Protein AF-A0A0E3V5B8-F1 (afdb_monomer_lite)

Radius of gyration: 31.73 Å; chains: 1; bounding box: 48×68×97 Å

Sequence (118 aa):
MDNPFASIDRRLGVIESFLLDIRQHLREAPSTLSNDTLYGNFDWLVSVLPIPESTLRQKIAKDEIPGVKKVGKRLVFDKAIVIDWLSKNDRVPTSELDLLSEENFNIRHQRRGGRKAV

Foldseek 3Di:
DPDPCVVVVVVVVVVVVVVVVVVVVVVVPPPDPPPVVQKDFLVVVCVVDVDDSVVVVVCVVVVVQPQWDDDPPGTIGGPVRRVVVVVVVPDDPVVVVVVVVVVVVCVVVVVPPDDDDD

pLDDT: mean 77.94, std 14.34, range [46.91, 96.0]

Organism: NCBI:txid1379870

Secondary structure (DSSP, 8-state):
---TTHHHHHHHHHHHHHHHHHHHHHHHS-S---HHHHEE-HHHHHHHS-S-HHHHHHHHHTT-STTEEEETTEEEEEHHHHHHHHHHHS---HHHHHHHHHHHHHHHHHTT------

Structure (mmCIF, N/CA/C/O backbone):
data_AF-A0A0E3V5B8-F1
#
_entry.id   AF-A0A0E3V5B8-F1
#
loop_
_atom_site.group_PDB
_atom_site.id
_atom_site.type_symbol
_atom_site.label_atom_id
_atom_site.label_alt_id
_atom_site.label_comp_id
_atom_site.label_asym_id
_atom_site.label_entity_id
_atom_site.label_seq_id
_atom_site.pdbx_PDB_ins_code
_atom_site.Cartn_x
_atom_site.Cartn_y
_atom_site.Cartn_z
_atom_site.occupancy
_atom_site.B_iso_or_equiv
_atom_site.auth_seq_id
_atom_site.auth_comp_id
_atom_site.auth_asym_id
_atom_site.auth_atom_id
_atom_site.pdbx_PDB_model_num
ATOM 1 N N . MET A 1 1 ? 27.059 3.887 -60.274 1.00 58.06 1 MET A N 1
ATOM 2 C CA . MET A 1 1 ? 27.710 4.105 -58.968 1.00 58.06 1 MET A CA 1
ATOM 3 C C . MET A 1 1 ? 26.624 4.592 -58.040 1.00 58.06 1 MET A C 1
ATOM 5 O O . MET A 1 1 ? 26.215 5.739 -58.173 1.00 58.06 1 MET A O 1
ATOM 9 N N . ASP A 1 2 ? 26.080 3.712 -57.204 1.00 72.50 2 ASP A N 1
ATOM 10 C CA . ASP A 1 2 ? 25.101 4.141 -56.208 1.00 72.50 2 ASP A CA 1
ATOM 11 C C . ASP A 1 2 ? 25.779 5.107 -55.240 1.00 72.50 2 ASP A C 1
ATOM 13 O O . ASP A 1 2 ? 26.912 4.881 -54.809 1.00 72.50 2 ASP A O 1
ATOM 17 N N . ASN A 1 3 ? 25.116 6.228 -54.970 1.00 81.38 3 ASN A N 1
ATOM 18 C CA . ASN A 1 3 ? 25.656 7.276 -54.120 1.00 81.38 3 ASN A CA 1
ATOM 19 C C . ASN A 1 3 ? 25.943 6.696 -52.720 1.00 81.38 3 ASN A C 1
ATOM 21 O O . ASN A 1 3 ? 25.001 6.282 -52.039 1.00 81.38 3 ASN A O 1
ATOM 25 N N . PRO A 1 4 ? 27.206 6.684 -52.255 1.00 80.75 4 PRO A N 1
ATOM 26 C CA . PRO A 1 4 ? 27.557 6.076 -50.974 1.00 80.75 4 PRO A CA 1
ATOM 27 C C . PRO A 1 4 ? 26.863 6.763 -49.786 1.00 80.75 4 PRO A C 1
ATOM 29 O O . PRO A 1 4 ? 26.561 6.107 -48.786 1.00 80.75 4 PRO A O 1
ATOM 32 N N . PHE A 1 5 ? 26.529 8.052 -49.915 1.00 86.56 5 PHE A N 1
ATOM 33 C CA . PHE A 1 5 ? 25.828 8.828 -48.889 1.00 86.56 5 PHE A CA 1
ATOM 34 C C . PHE A 1 5 ? 24.336 8.487 -48.778 1.00 86.56 5 PHE A C 1
ATOM 36 O O . PHE A 1 5 ? 23.769 8.608 -47.697 1.00 86.56 5 PHE A O 1
ATOM 43 N N . ALA A 1 6 ? 23.717 7.938 -49.830 1.00 85.44 6 ALA A N 1
ATOM 44 C CA . ALA A 1 6 ? 22.302 7.555 -49.792 1.00 85.44 6 ALA A CA 1
ATOM 45 C C . ALA A 1 6 ? 22.029 6.435 -48.768 1.00 85.44 6 ALA A C 1
ATOM 47 O O . ALA A 1 6 ? 20.945 6.346 -48.190 1.00 85.44 6 ALA A O 1
ATOM 48 N N . SER A 1 7 ? 23.031 5.588 -48.501 1.00 86.31 7 SER A N 1
ATOM 49 C CA . SER A 1 7 ? 22.944 4.566 -47.452 1.00 86.31 7 SER A CA 1
ATOM 50 C C . SER A 1 7 ? 22.918 5.169 -46.043 1.00 86.31 7 SER A C 1
ATOM 52 O O . SER A 1 7 ? 22.269 4.623 -45.149 1.00 86.31 7 SER A O 1
ATOM 54 N N . ILE A 1 8 ? 23.589 6.307 -45.850 1.00 88.81 8 ILE A N 1
ATOM 55 C CA . ILE A 1 8 ? 23.644 7.032 -44.580 1.00 88.81 8 ILE A CA 1
ATOM 56 C C . ILE A 1 8 ? 22.312 7.739 -44.347 1.00 88.81 8 ILE A C 1
ATOM 58 O O . ILE A 1 8 ? 21.728 7.555 -43.283 1.00 88.81 8 ILE A O 1
ATOM 62 N N . ASP A 1 9 ? 21.773 8.424 -45.356 1.00 90.88 9 ASP A N 1
ATOM 63 C CA . ASP A 1 9 ? 20.471 9.098 -45.263 1.00 90.88 9 ASP A CA 1
ATOM 64 C C . ASP A 1 9 ? 19.346 8.117 -44.916 1.00 90.88 9 ASP A C 1
ATOM 66 O O . ASP A 1 9 ? 18.534 8.368 -44.023 1.00 90.88 9 ASP A O 1
ATOM 70 N N . ARG A 1 10 ? 19.346 6.930 -45.539 1.00 89.75 10 ARG A N 1
ATOM 71 C CA . ARG A 1 10 ? 18.377 5.873 -45.217 1.00 89.75 10 ARG A CA 1
ATOM 72 C C . ARG A 1 10 ? 18.497 5.401 -43.768 1.00 89.75 10 ARG A C 1
ATOM 74 O O . ARG A 1 10 ? 17.485 5.184 -43.108 1.00 89.75 10 ARG A O 1
ATOM 81 N N . ARG A 1 11 ? 19.723 5.224 -43.267 1.00 93.12 11 ARG A N 1
ATOM 82 C CA . ARG A 1 11 ? 19.969 4.802 -41.877 1.00 93.12 11 ARG A CA 1
ATOM 83 C C . ARG A 1 11 ? 19.560 5.881 -40.883 1.00 93.12 11 ARG A C 1
ATOM 85 O O . ARG A 1 11 ? 18.980 5.544 -39.856 1.00 93.12 11 ARG A O 1
ATOM 92 N N . LEU A 1 12 ? 19.823 7.148 -41.194 1.00 94.88 12 LEU A N 1
ATOM 93 C CA . LEU A 1 12 ? 19.405 8.278 -40.369 1.00 94.88 12 LEU A CA 1
ATOM 94 C C . LEU A 1 12 ? 17.878 8.365 -40.278 1.00 94.88 12 LEU A C 1
ATOM 96 O O . LEU A 1 12 ? 17.364 8.499 -39.173 1.00 94.88 12 LEU A O 1
ATOM 100 N N . GLY A 1 13 ? 17.156 8.158 -41.384 1.00 94.44 13 GLY A N 1
ATOM 101 C CA . GLY A 1 13 ? 15.689 8.115 -41.368 1.00 94.44 13 GLY A CA 1
ATOM 102 C C . GLY A 1 13 ? 15.117 6.973 -40.517 1.00 94.44 13 GLY A C 1
ATOM 103 O O . GLY A 1 13 ? 14.161 7.167 -39.769 1.00 94.44 13 GLY A O 1
ATOM 104 N N . VAL A 1 14 ? 15.734 5.785 -40.562 1.00 95.12 14 VAL A N 1
ATOM 105 C CA . VAL A 1 14 ? 15.334 4.655 -39.699 1.00 95.12 14 VAL A CA 1
ATOM 106 C C . VAL A 1 14 ? 15.579 4.983 -38.226 1.00 95.12 14 VAL A C 1
ATOM 108 O O . VAL A 1 14 ? 14.701 4.756 -37.395 1.00 95.12 14 VAL A O 1
ATOM 111 N N . ILE A 1 15 ? 16.737 5.559 -37.896 1.00 96.00 15 ILE A N 1
ATOM 112 C CA . ILE A 1 15 ? 17.056 5.973 -36.524 1.00 96.00 15 ILE A CA 1
ATOM 113 C C . ILE A 1 15 ? 16.060 7.028 -36.037 1.00 96.00 15 ILE A C 1
ATOM 115 O O . ILE A 1 15 ? 15.568 6.917 -34.919 1.00 96.00 15 ILE A O 1
ATOM 119 N N . GLU A 1 16 ? 15.717 8.013 -36.864 1.00 95.50 16 GLU A N 1
ATOM 120 C CA . GLU A 1 16 ? 14.738 9.041 -36.513 1.00 95.50 16 GLU A CA 1
ATOM 121 C C . GLU A 1 16 ? 13.357 8.438 -36.236 1.00 95.50 16 GLU A C 1
ATOM 123 O O . GLU A 1 16 ? 12.771 8.721 -35.191 1.00 95.50 16 GLU A O 1
ATOM 128 N N . SER A 1 17 ? 12.874 7.538 -37.100 1.00 94.56 17 SER A N 1
ATOM 129 C CA . SER A 1 17 ? 11.601 6.844 -36.862 1.00 94.56 17 SER A CA 1
ATOM 130 C C . SER A 1 17 ? 11.608 6.041 -35.558 1.00 94.56 17 SER A C 1
ATOM 132 O O . SER A 1 17 ? 10.636 6.079 -34.809 1.00 94.56 17 SER A O 1
ATOM 134 N N . PHE A 1 18 ? 12.726 5.386 -35.235 1.00 95.69 18 PHE A N 1
ATOM 135 C CA . PHE A 1 18 ? 12.869 4.597 -34.015 1.00 95.69 18 PHE A CA 1
ATOM 136 C C . PHE A 1 18 ? 12.932 5.479 -32.762 1.00 95.69 18 PHE A C 1
ATOM 138 O O . PHE A 1 18 ? 12.346 5.156 -31.733 1.00 95.69 18 PHE A O 1
ATOM 145 N N . LEU A 1 19 ? 13.598 6.633 -32.844 1.00 94.06 19 LEU A N 1
ATOM 146 C CA . LEU A 1 19 ? 13.637 7.604 -31.752 1.00 94.06 19 LEU A CA 1
ATOM 147 C C . LEU A 1 19 ? 12.270 8.252 -31.508 1.00 94.06 19 LEU A C 1
ATOM 149 O O . LEU A 1 19 ? 11.913 8.496 -30.354 1.00 94.06 19 LEU A O 1
ATOM 153 N N . LEU A 1 20 ? 11.502 8.522 -32.567 1.00 93.75 20 LEU A N 1
ATOM 154 C CA . LEU A 1 20 ? 10.127 9.007 -32.446 1.00 93.75 20 LEU A CA 1
ATOM 155 C C . LEU A 1 20 ? 9.223 7.961 -31.788 1.00 93.75 20 LEU A C 1
ATOM 157 O O . LEU A 1 20 ? 8.465 8.316 -30.885 1.00 93.75 20 LEU A O 1
ATOM 161 N N . ASP A 1 21 ? 9.368 6.693 -32.169 1.00 91.88 21 ASP A N 1
ATOM 162 C CA . ASP A 1 21 ? 8.621 5.575 -31.592 1.00 91.88 21 ASP A CA 1
ATOM 163 C C . ASP A 1 21 ? 8.927 5.388 -30.097 1.00 91.88 21 ASP A C 1
ATOM 165 O O . ASP A 1 21 ? 8.020 5.383 -29.264 1.00 91.88 21 ASP A O 1
ATOM 169 N N . ILE A 1 22 ? 10.213 5.375 -29.722 1.00 89.94 22 ILE A N 1
ATOM 170 C CA . ILE A 1 22 ? 10.637 5.333 -28.313 1.00 89.94 22 ILE A CA 1
ATOM 171 C C . ILE A 1 22 ? 10.073 6.526 -27.545 1.00 89.94 22 ILE A C 1
ATOM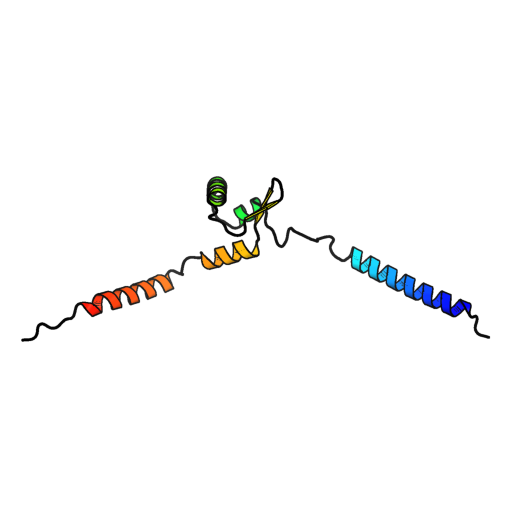 173 O O . ILE A 1 22 ? 9.553 6.372 -26.442 1.00 89.94 22 ILE A O 1
ATOM 177 N N . ARG A 1 23 ? 10.171 7.737 -28.101 1.00 88.56 23 ARG A N 1
ATOM 178 C CA . ARG A 1 23 ? 9.671 8.943 -27.436 1.00 88.56 23 ARG A CA 1
ATOM 179 C C . ARG A 1 23 ? 8.162 8.876 -27.216 1.00 88.56 23 ARG A C 1
ATOM 181 O O . ARG A 1 23 ? 7.696 9.325 -26.170 1.00 88.56 23 ARG A O 1
ATOM 188 N N . GLN A 1 24 ? 7.414 8.352 -28.180 1.00 87.50 24 GLN A N 1
ATOM 189 C CA . GLN A 1 24 ? 5.976 8.155 -28.059 1.00 87.50 24 GLN A CA 1
ATOM 190 C C . GLN A 1 24 ? 5.658 7.114 -26.979 1.00 87.50 24 GLN A C 1
ATOM 192 O O . GLN A 1 24 ? 4.907 7.425 -26.059 1.00 87.50 24 GLN A O 1
ATOM 197 N N . HIS A 1 25 ? 6.334 5.964 -26.991 1.00 82.19 25 HIS A N 1
ATOM 198 C CA . HIS A 1 25 ? 6.202 4.928 -25.964 1.00 82.19 25 HIS A CA 1
ATOM 199 C C . HIS A 1 25 ? 6.560 5.431 -24.559 1.00 82.19 25 HIS A C 1
ATOM 201 O O . HIS A 1 25 ? 5.898 5.079 -23.590 1.00 82.19 25 HIS A O 1
ATOM 207 N N . LEU A 1 26 ? 7.567 6.297 -24.421 1.00 77.75 26 LEU A N 1
ATOM 208 C CA . LEU A 1 26 ? 7.933 6.909 -23.138 1.00 77.75 26 LEU A CA 1
ATOM 209 C C . LEU A 1 26 ? 6.943 7.984 -22.673 1.00 77.75 26 LEU A C 1
ATOM 211 O O . LEU A 1 26 ? 6.884 8.280 -21.482 1.00 77.75 26 LEU A O 1
ATOM 215 N N . ARG A 1 27 ? 6.194 8.597 -23.595 1.00 71.38 27 ARG A N 1
ATOM 216 C CA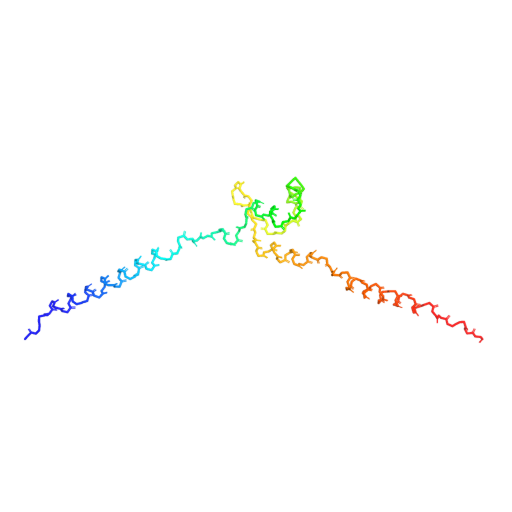 . ARG A 1 27 ? 5.167 9.602 -23.284 1.00 71.38 27 ARG A CA 1
ATOM 217 C C . ARG A 1 27 ? 3.812 8.961 -22.979 1.00 71.38 27 ARG A C 1
ATOM 219 O O . ARG A 1 27 ? 3.040 9.529 -22.214 1.00 71.38 27 ARG A O 1
ATOM 226 N N . GLU A 1 28 ? 3.539 7.811 -23.588 1.00 64.00 28 GLU A N 1
ATOM 227 C CA . GLU A 1 28 ? 2.357 6.977 -23.356 1.00 64.00 28 GLU A CA 1
ATOM 228 C C . GLU A 1 28 ? 2.538 6.018 -22.180 1.00 64.00 28 GLU A C 1
ATOM 230 O O . GLU A 1 28 ? 1.549 5.634 -21.555 1.00 64.00 28 GLU A O 1
ATOM 235 N N . ALA A 1 29 ? 3.781 5.674 -21.823 1.00 51.00 29 ALA A N 1
ATOM 236 C CA . ALA A 1 29 ? 4.073 5.081 -20.532 1.00 51.00 29 ALA A CA 1
ATOM 237 C C . ALA A 1 29 ? 3.554 6.057 -19.467 1.00 51.00 29 ALA A C 1
ATOM 239 O O . ALA A 1 29 ? 4.059 7.183 -19.378 1.00 51.00 29 ALA A O 1
ATOM 240 N N . PRO A 1 30 ? 2.529 5.682 -18.681 1.00 54.31 30 PRO A N 1
ATOM 241 C CA . PRO A 1 30 ? 2.036 6.559 -17.641 1.00 54.31 30 PRO A CA 1
ATOM 242 C C . PRO A 1 30 ? 3.229 6.899 -16.753 1.00 54.31 30 PRO A C 1
ATOM 244 O O . PRO A 1 30 ? 3.973 6.013 -16.328 1.00 54.31 30 PRO A O 1
ATOM 247 N N . SER A 1 31 ? 3.440 8.191 -16.504 1.00 52.00 31 SER A N 1
ATOM 248 C CA . SER A 1 31 ? 4.465 8.738 -15.611 1.00 52.00 31 SER A CA 1
ATOM 249 C C . SER A 1 31 ? 4.156 8.405 -14.148 1.00 52.00 31 SER A C 1
ATOM 251 O O . SER A 1 31 ? 4.136 9.261 -13.267 1.00 52.00 31 SER A O 1
ATOM 253 N N . THR A 1 32 ? 3.866 7.142 -13.894 1.00 48.97 32 THR A N 1
ATOM 254 C CA . THR A 1 32 ? 3.535 6.562 -12.619 1.00 48.97 32 THR A CA 1
ATOM 255 C C . THR A 1 32 ? 4.455 5.362 -12.452 1.00 48.97 32 THR A C 1
ATOM 257 O O . THR A 1 32 ? 4.036 4.208 -12.435 1.00 48.97 32 THR A O 1
ATOM 260 N N . LEU A 1 33 ? 5.715 5.651 -12.129 1.00 47.03 33 LEU A N 1
ATOM 261 C CA . LEU A 1 33 ? 6.267 5.008 -10.937 1.00 47.03 33 LEU A CA 1
ATOM 262 C C . LEU A 1 33 ? 5.418 5.479 -9.745 1.00 47.03 33 LEU A C 1
ATOM 264 O O . LEU A 1 33 ? 5.819 6.298 -8.922 1.00 47.03 33 LEU A O 1
ATOM 268 N N . SER A 1 34 ? 4.173 5.008 -9.722 1.00 47.34 34 SER A N 1
ATOM 269 C CA . SER A 1 34 ? 3.236 5.116 -8.632 1.00 47.34 34 SER A CA 1
ATOM 270 C C . SER A 1 34 ? 3.800 4.234 -7.538 1.00 47.34 34 SER A C 1
ATOM 272 O O . SER A 1 34 ? 3.401 3.090 -7.367 1.00 47.34 34 SER A O 1
ATOM 274 N N . ASN A 1 35 ? 4.694 4.798 -6.730 1.00 50.00 35 ASN A N 1
ATOM 275 C CA . ASN A 1 35 ? 4.888 4.313 -5.363 1.00 50.00 35 ASN A CA 1
ATOM 276 C C . ASN A 1 35 ? 3.540 4.229 -4.605 1.00 50.00 35 ASN A C 1
ATOM 278 O O . ASN A 1 35 ? 3.443 3.544 -3.593 1.00 50.00 35 ASN A O 1
ATOM 282 N N . ASP A 1 36 ? 2.502 4.879 -5.142 1.00 52.72 36 ASP A N 1
ATOM 283 C CA . ASP A 1 36 ? 1.100 4.834 -4.743 1.00 52.72 36 ASP A CA 1
ATOM 284 C C . ASP A 1 36 ? 0.404 3.468 -4.945 1.00 52.72 36 ASP A C 1
ATOM 286 O O . ASP A 1 36 ? -0.622 3.210 -4.317 1.00 52.72 36 ASP A O 1
ATOM 290 N N . THR A 1 37 ? 0.911 2.551 -5.785 1.00 60.38 37 THR A N 1
ATOM 291 C CA . THR A 1 37 ? 0.276 1.222 -5.928 1.00 60.38 37 THR A CA 1
ATOM 292 C C . THR A 1 37 ? 0.743 0.227 -4.875 1.00 60.38 37 THR A C 1
ATOM 294 O O . THR A 1 37 ? -0.090 -0.510 -4.358 1.00 60.38 37 THR A O 1
ATOM 297 N N . LEU A 1 38 ? 2.027 0.226 -4.504 1.00 75.25 3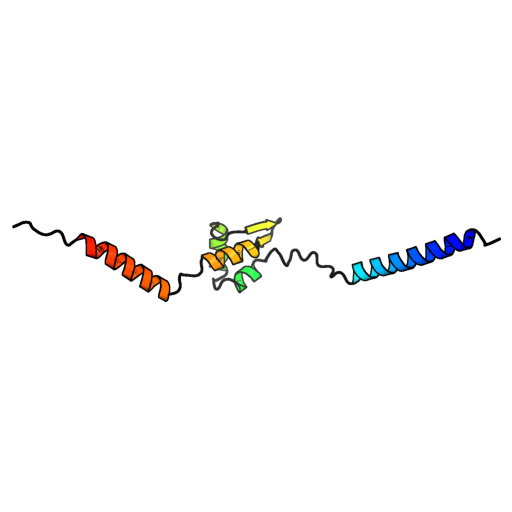8 LEU A N 1
ATOM 298 C CA . LEU A 1 38 ? 2.548 -0.690 -3.480 1.00 75.25 38 LEU A CA 1
ATOM 299 C C . LEU A 1 38 ? 2.310 -0.197 -2.054 1.00 75.25 38 LEU A C 1
ATOM 301 O O . LEU A 1 38 ? 2.017 -1.002 -1.172 1.00 75.25 38 LEU A O 1
ATOM 305 N N . TYR A 1 39 ? 2.428 1.112 -1.824 1.00 82.12 39 TYR A N 1
ATOM 306 C CA . TYR A 1 39 ? 2.331 1.680 -0.487 1.00 82.12 39 TYR A CA 1
ATOM 307 C C . TYR A 1 39 ? 1.062 2.514 -0.329 1.00 82.12 39 TYR A C 1
ATOM 309 O O . TYR A 1 39 ? 0.740 3.359 -1.157 1.00 82.12 39 TYR A O 1
ATOM 317 N N . GLY A 1 40 ? 0.311 2.253 0.735 1.00 83.88 40 GLY A N 1
ATOM 318 C CA . GLY A 1 40 ? -0.833 3.042 1.163 1.00 83.88 40 GLY A CA 1
ATOM 319 C C . GLY A 1 40 ? -0.427 4.117 2.166 1.00 83.88 40 GLY A C 1
ATOM 320 O O . GLY A 1 40 ? 0.476 3.925 2.982 1.00 83.88 40 GLY A O 1
ATOM 321 N N . ASN A 1 41 ? -1.119 5.252 2.114 1.00 88.31 41 ASN A N 1
ATOM 322 C CA . ASN A 1 41 ? -1.038 6.296 3.135 1.00 88.31 41 ASN A CA 1
ATOM 323 C C . ASN A 1 41 ? -1.942 5.960 4.333 1.00 88.31 41 ASN A C 1
ATOM 325 O O . ASN A 1 41 ? -2.707 4.996 4.307 1.00 88.31 41 ASN A O 1
ATOM 329 N N . PHE A 1 42 ? -1.888 6.785 5.381 1.00 86.94 42 PHE A N 1
ATOM 330 C CA . PHE A 1 42 ? -2.763 6.633 6.548 1.00 86.94 42 PHE A CA 1
ATOM 331 C C . PHE A 1 42 ? -4.254 6.691 6.174 1.00 86.94 42 PHE A C 1
ATOM 333 O O . PHE A 1 42 ? -5.015 5.848 6.632 1.00 86.94 42 PHE A O 1
ATOM 340 N N . ASP A 1 43 ? -4.651 7.591 5.272 1.00 87.06 43 ASP A N 1
ATOM 341 C CA . ASP A 1 43 ? -6.050 7.720 4.829 1.00 87.06 43 ASP A CA 1
ATOM 342 C C . ASP A 1 43 ? -6.557 6.458 4.114 1.00 87.06 43 ASP A C 1
ATOM 344 O O . ASP A 1 43 ? -7.715 6.074 4.258 1.00 87.06 43 ASP A O 1
ATOM 348 N N . TRP A 1 44 ? -5.670 5.765 3.389 1.00 89.06 44 TRP A N 1
ATOM 349 C CA . TRP A 1 44 ? -5.980 4.464 2.794 1.00 89.06 44 TRP A CA 1
ATOM 350 C C . TRP A 1 44 ? -6.203 3.397 3.871 1.00 89.06 44 TRP A C 1
ATOM 352 O O . TRP A 1 44 ? -7.121 2.593 3.774 1.00 89.06 44 TRP A O 1
ATOM 362 N N . LEU A 1 45 ? -5.396 3.398 4.930 1.00 87.94 45 LEU A N 1
ATOM 363 C CA . LEU A 1 45 ? -5.562 2.443 6.022 1.00 87.94 45 LEU A CA 1
ATOM 364 C C . LEU A 1 45 ? -6.892 2.667 6.767 1.00 87.94 45 LEU A C 1
ATOM 366 O O . LEU A 1 45 ? -7.554 1.700 7.134 1.00 87.94 45 LEU A O 1
ATOM 370 N N . VAL A 1 46 ? -7.299 3.929 6.940 1.00 88.25 46 VAL A N 1
ATOM 371 C CA . VAL A 1 46 ? -8.588 4.321 7.541 1.00 88.25 46 VAL A CA 1
ATOM 372 C C . VAL A 1 46 ? -9.774 3.911 6.667 1.00 88.25 46 VAL A C 1
ATOM 374 O O . VAL A 1 46 ? -10.816 3.546 7.199 1.00 88.25 46 VAL A O 1
ATOM 377 N N . SER A 1 47 ? -9.643 3.945 5.337 1.00 86.44 47 SER A N 1
ATOM 378 C CA . SER A 1 47 ? -10.727 3.507 4.451 1.00 86.44 47 SER A CA 1
ATOM 379 C C . SER A 1 47 ? -10.875 1.985 4.388 1.00 86.44 47 SER A C 1
ATOM 381 O O . SER A 1 47 ? -11.981 1.491 4.184 1.00 86.44 47 SER A O 1
ATOM 383 N N . VAL A 1 48 ? -9.781 1.241 4.572 1.00 85.62 48 VAL A N 1
ATOM 384 C CA . VAL A 1 48 ? -9.780 -0.229 4.540 1.00 85.62 48 VAL A CA 1
ATOM 385 C C . VAL A 1 48 ? -10.234 -0.835 5.871 1.00 85.62 48 VAL A C 1
ATOM 387 O O . VAL A 1 48 ? -10.943 -1.840 5.881 1.00 85.62 48 VAL A O 1
ATOM 390 N N . LEU A 1 49 ? -9.836 -0.248 7.001 1.00 85.19 49 LEU A N 1
ATOM 391 C CA . LEU A 1 49 ? -10.185 -0.745 8.330 1.00 85.19 49 LEU A CA 1
ATOM 392 C C . LEU A 1 49 ? -11.372 0.036 8.908 1.00 85.19 49 LEU A C 1
ATOM 394 O O . LEU A 1 49 ? -11.265 1.248 9.076 1.00 85.19 49 LEU A O 1
ATOM 398 N N . PRO A 1 50 ? -12.454 -0.629 9.351 1.00 82.12 50 PRO A N 1
ATOM 399 C CA . PRO A 1 50 ? -13.564 0.023 10.046 1.00 82.12 50 PRO A CA 1
ATOM 400 C C . PRO A 1 50 ? -13.198 0.335 11.512 1.00 82.12 50 PRO A C 1
ATOM 402 O O . PRO A 1 50 ? -13.871 -0.092 12.449 1.00 82.12 50 PRO A O 1
ATOM 405 N N . ILE A 1 51 ? -12.080 1.030 11.735 1.00 87.06 51 ILE A N 1
ATOM 406 C CA . ILE A 1 51 ? -11.546 1.385 13.054 1.00 87.06 51 ILE A CA 1
ATOM 407 C C . ILE A 1 51 ? -11.365 2.911 13.113 1.00 87.06 51 ILE A C 1
ATOM 409 O O . ILE A 1 51 ? -10.843 3.491 12.163 1.00 87.06 51 ILE A O 1
ATOM 413 N N . PRO A 1 52 ? -11.729 3.581 14.225 1.00 89.69 52 PRO A N 1
ATOM 414 C CA . PRO A 1 52 ? -11.484 5.012 14.387 1.00 89.69 52 PRO A CA 1
ATOM 415 C C . PRO A 1 52 ? -9.998 5.380 14.267 1.00 89.69 52 PRO A C 1
ATOM 417 O O . PRO A 1 52 ? -9.128 4.659 14.763 1.00 89.69 52 PRO A O 1
ATOM 420 N N . GLU A 1 53 ? -9.699 6.553 13.701 1.00 90.12 53 GLU A N 1
ATOM 421 C CA . GLU A 1 53 ? -8.318 7.019 13.497 1.00 90.12 53 GLU A CA 1
ATOM 422 C C . GLU A 1 53 ? -7.473 7.031 14.778 1.00 90.12 53 GLU A C 1
ATOM 424 O O . GLU A 1 53 ? -6.288 6.696 14.755 1.00 90.12 53 GLU A O 1
ATOM 429 N N . SER A 1 54 ? -8.067 7.421 15.909 1.00 90.19 54 SER A N 1
ATOM 430 C CA . SER A 1 54 ? -7.379 7.483 17.203 1.00 90.19 54 SER A CA 1
ATOM 431 C C . SER A 1 54 ? -6.907 6.100 17.651 1.00 90.19 54 SER A C 1
ATOM 433 O O . SER A 1 54 ? -5.751 5.927 18.044 1.00 90.19 54 SER A O 1
ATOM 435 N N . THR A 1 55 ? -7.775 5.099 17.528 1.00 89.12 55 THR A N 1
ATOM 436 C CA . THR A 1 55 ? -7.463 3.699 17.813 1.00 89.12 55 THR A CA 1
ATOM 437 C C . THR A 1 55 ? -6.433 3.163 16.825 1.00 89.12 55 THR A C 1
ATOM 439 O O . THR A 1 55 ? -5.496 2.485 17.237 1.00 89.12 55 THR A O 1
ATOM 442 N N . LEU A 1 56 ? -6.539 3.519 15.543 1.00 89.75 56 LEU A N 1
ATOM 443 C CA . LEU A 1 56 ? -5.574 3.117 14.521 1.00 89.75 56 LEU A CA 1
ATOM 444 C C . LEU A 1 56 ? -4.162 3.633 14.846 1.00 89.75 56 LEU A C 1
ATOM 446 O O . LEU A 1 56 ? -3.202 2.869 14.806 1.00 89.75 56 LEU A O 1
ATOM 450 N N . ARG A 1 57 ? -4.030 4.897 15.271 1.00 89.50 57 ARG A N 1
ATOM 451 C CA . ARG A 1 57 ? -2.747 5.473 15.719 1.00 89.50 57 ARG A CA 1
ATOM 452 C C . ARG A 1 57 ? -2.176 4.754 16.940 1.00 89.50 57 ARG A C 1
ATOM 454 O O . ARG A 1 57 ? -0.973 4.513 16.982 1.00 89.50 57 ARG A O 1
ATOM 461 N N . GLN A 1 58 ? -3.018 4.386 17.908 1.00 91.38 58 GLN A N 1
ATOM 462 C CA . GLN A 1 58 ? -2.581 3.602 19.070 1.00 91.38 58 GLN A CA 1
ATOM 463 C C . GLN A 1 58 ? -2.085 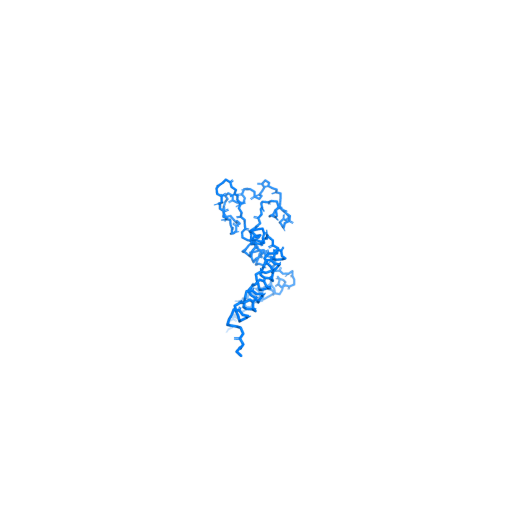2.212 18.664 1.00 91.38 58 GLN A C 1
ATOM 465 O O . GLN A 1 58 ? -1.065 1.765 19.177 1.00 91.38 58 GLN A O 1
ATOM 470 N N . LYS A 1 59 ? -2.772 1.548 17.730 1.00 87.69 59 LYS A N 1
ATOM 471 C CA . LYS A 1 59 ? -2.369 0.233 17.218 1.00 87.69 59 LYS A CA 1
ATOM 472 C C . LYS A 1 59 ? -1.058 0.280 16.441 1.00 87.69 59 LYS A C 1
ATOM 474 O O . LYS A 1 59 ? -0.218 -0.592 16.626 1.00 87.69 59 LYS A O 1
ATOM 479 N N . ILE A 1 60 ? -0.850 1.326 15.641 1.00 89.69 60 ILE A N 1
ATOM 480 C CA . ILE A 1 60 ? 0.430 1.568 14.961 1.00 89.69 60 ILE A CA 1
ATOM 481 C C . ILE A 1 60 ? 1.547 1.778 15.988 1.00 89.69 60 ILE A C 1
ATOM 483 O O . ILE A 1 60 ? 2.616 1.208 15.841 1.00 89.69 60 ILE A O 1
ATOM 487 N N . ALA A 1 61 ? 1.305 2.558 17.046 1.00 87.06 61 ALA A N 1
ATOM 488 C CA . ALA A 1 61 ? 2.306 2.801 18.087 1.00 87.06 61 ALA A CA 1
ATOM 489 C C . ALA A 1 61 ? 2.650 1.551 18.920 1.00 87.06 61 ALA A C 1
ATOM 491 O O . ALA A 1 61 ? 3.707 1.510 19.543 1.00 87.06 61 ALA A O 1
ATOM 492 N N . LYS A 1 62 ? 1.756 0.558 18.950 1.00 90.56 62 LYS A N 1
ATOM 493 C CA . LYS A 1 62 ? 1.955 -0.744 19.601 1.00 90.56 62 LYS A CA 1
ATOM 494 C C . LYS A 1 62 ? 2.506 -1.818 18.654 1.00 90.56 62 LYS A C 1
ATOM 496 O O . LYS A 1 62 ? 2.579 -2.972 19.060 1.00 90.56 62 LYS A O 1
ATOM 501 N N . ASP A 1 63 ? 2.844 -1.457 17.413 1.00 85.06 63 ASP A N 1
ATOM 502 C CA . ASP A 1 63 ? 3.290 -2.375 16.356 1.00 85.06 63 ASP A CA 1
ATOM 503 C C . ASP A 1 63 ? 2.309 -3.538 16.075 1.00 85.06 63 ASP A C 1
ATOM 505 O O . ASP A 1 63 ? 2.698 -4.617 15.637 1.00 85.06 63 ASP A O 1
ATOM 509 N N . GLU A 1 64 ? 1.003 -3.320 16.284 1.00 85.81 64 GLU A N 1
ATOM 510 C CA . GLU A 1 64 ? -0.038 -4.329 16.013 1.00 85.81 64 GLU A CA 1
ATOM 511 C C . GLU A 1 64 ? -0.386 -4.446 14.518 1.00 85.81 64 GLU A C 1
ATOM 513 O O . GLU A 1 64 ? -1.015 -5.419 14.103 1.00 85.81 64 GLU A O 1
ATOM 518 N N . ILE A 1 65 ? -0.022 -3.445 13.709 1.00 86.38 65 ILE A N 1
ATOM 519 C CA . ILE A 1 65 ? -0.320 -3.405 12.272 1.00 86.38 65 ILE A CA 1
ATOM 520 C C . ILE A 1 65 ? 0.952 -3.757 11.498 1.00 86.38 65 ILE A C 1
ATOM 522 O O . ILE A 1 65 ? 1.942 -3.033 11.606 1.00 86.38 65 ILE A O 1
ATOM 526 N N . PRO A 1 66 ? 0.960 -4.833 10.698 1.00 86.25 66 PRO A N 1
ATOM 527 C CA . PRO A 1 66 ? 2.140 -5.211 9.936 1.00 86.25 66 PRO A CA 1
ATOM 528 C C . PRO A 1 66 ? 2.348 -4.302 8.717 1.00 86.25 66 PRO A C 1
ATOM 530 O O . PRO A 1 66 ? 1.434 -3.638 8.232 1.00 86.25 66 PRO A O 1
ATOM 533 N N . GLY A 1 67 ? 3.577 -4.280 8.195 1.00 84.62 67 GLY A N 1
ATOM 534 C CA . GLY A 1 67 ? 3.896 -3.565 6.953 1.00 84.62 67 GLY A CA 1
ATOM 535 C C . GLY A 1 67 ? 4.072 -2.050 7.099 1.00 84.62 67 GLY A C 1
ATOM 536 O O . GLY A 1 67 ? 4.132 -1.355 6.084 1.00 84.62 67 GLY A O 1
ATOM 537 N N . VAL A 1 68 ? 4.185 -1.526 8.326 1.00 88.75 68 VAL A N 1
ATOM 538 C CA . VAL A 1 68 ? 4.491 -0.109 8.569 1.00 88.75 68 VAL A CA 1
ATOM 539 C C . VAL A 1 68 ? 5.942 0.192 8.187 1.00 88.75 68 VAL A C 1
ATOM 541 O O . VAL A 1 68 ? 6.882 -0.377 8.740 1.00 88.75 68 VAL A O 1
ATOM 544 N N . LYS A 1 69 ? 6.140 1.138 7.269 1.00 86.69 69 LYS A N 1
ATOM 545 C CA . LYS A 1 69 ? 7.448 1.696 6.912 1.00 86.69 69 LYS A CA 1
ATOM 546 C C . LYS A 1 69 ? 7.455 3.196 7.180 1.00 86.69 69 LYS A C 1
ATOM 548 O O . LYS A 1 69 ? 6.528 3.925 6.829 1.00 86.69 69 LYS A O 1
ATOM 553 N N . LYS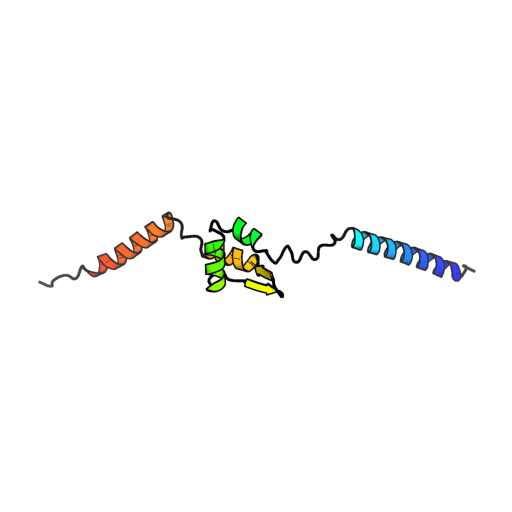 A 1 70 ? 8.532 3.681 7.793 1.00 87.56 70 LYS A N 1
ATOM 554 C CA . LYS A 1 70 ? 8.743 5.111 8.025 1.00 87.56 70 LYS A CA 1
ATOM 555 C C . LYS A 1 70 ? 9.613 5.680 6.910 1.00 87.56 70 LYS A C 1
ATOM 557 O O . LYS A 1 70 ? 10.793 5.357 6.817 1.00 87.56 70 LYS A O 1
ATOM 562 N N . VAL A 1 71 ? 9.041 6.552 6.086 1.00 84.38 71 VAL A N 1
ATOM 563 C CA . VAL A 1 71 ? 9.760 7.275 5.030 1.00 84.38 71 VAL A CA 1
ATOM 564 C C . VAL A 1 71 ? 9.876 8.734 5.459 1.00 84.38 71 VAL A C 1
ATOM 566 O O . VAL A 1 71 ? 8.956 9.544 5.316 1.00 84.38 71 VAL A O 1
ATOM 569 N N . GLY A 1 72 ? 11.012 9.061 6.080 1.00 85.38 72 GLY A N 1
ATOM 570 C CA . GLY A 1 72 ? 11.258 10.373 6.676 1.00 85.38 72 GLY A CA 1
ATOM 571 C C . GLY A 1 72 ? 10.265 10.692 7.798 1.00 85.38 72 GLY A C 1
ATOM 572 O O . GLY A 1 72 ? 10.293 10.075 8.864 1.00 85.38 72 GLY A O 1
ATOM 573 N N . LYS A 1 73 ? 9.387 11.675 7.561 1.00 85.88 73 LYS A N 1
ATOM 574 C CA . LYS A 1 73 ? 8.329 12.099 8.500 1.00 85.88 73 LYS A CA 1
ATOM 575 C C . LYS A 1 73 ? 6.980 11.406 8.259 1.00 85.88 73 LYS A C 1
ATOM 577 O O . LYS A 1 73 ? 6.053 11.633 9.030 1.00 85.88 73 LYS A O 1
ATOM 582 N N . ARG A 1 74 ? 6.846 10.610 7.193 1.00 84.62 74 ARG A N 1
ATOM 583 C CA . ARG A 1 74 ? 5.589 9.957 6.804 1.00 84.62 74 ARG A CA 1
ATOM 584 C C . ARG A 1 74 ? 5.610 8.472 7.152 1.00 84.62 74 ARG A C 1
ATOM 586 O O . ARG A 1 74 ? 6.651 7.821 7.073 1.00 84.62 74 ARG A O 1
ATOM 593 N N . LEU A 1 75 ? 4.441 7.962 7.519 1.00 86.81 75 LEU A N 1
ATOM 594 C CA . LEU A 1 75 ? 4.166 6.536 7.656 1.00 86.81 75 LEU A CA 1
ATOM 595 C C . LEU A 1 75 ? 3.514 6.058 6.361 1.00 86.81 75 LEU A C 1
ATOM 597 O O . LEU A 1 75 ? 2.549 6.665 5.899 1.00 86.81 75 LEU A O 1
ATOM 601 N N . VAL A 1 76 ? 4.066 4.996 5.792 1.00 89.88 76 VAL A N 1
ATOM 602 C CA . VAL A 1 76 ? 3.543 4.303 4.615 1.00 89.88 76 VAL A CA 1
ATOM 603 C C . VAL A 1 76 ? 3.347 2.837 4.953 1.00 89.88 76 VAL A C 1
ATOM 605 O O . VAL A 1 76 ? 4.111 2.263 5.726 1.00 89.88 76 VAL A O 1
ATOM 608 N N . PHE A 1 77 ? 2.316 2.242 4.374 1.00 90.00 77 PHE A N 1
ATOM 609 C CA . PHE A 1 77 ? 1.885 0.884 4.673 1.00 90.00 77 PHE A CA 1
ATOM 610 C C . PHE A 1 77 ? 2.004 0.030 3.427 1.00 90.00 77 PHE A C 1
ATOM 612 O O . PHE A 1 77 ? 1.511 0.411 2.373 1.00 90.00 77 PHE A O 1
ATOM 619 N N . ASP A 1 78 ? 2.658 -1.116 3.526 1.00 90.81 78 ASP A N 1
ATOM 620 C CA . ASP A 1 78 ? 2.722 -2.063 2.417 1.00 90.81 78 ASP A CA 1
ATOM 621 C C . ASP A 1 78 ? 1.337 -2.689 2.189 1.00 90.81 78 ASP A C 1
ATOM 623 O O . ASP A 1 78 ? 0.842 -3.440 3.036 1.00 90.81 78 ASP A O 1
ATOM 627 N N . LYS A 1 79 ? 0.680 -2.345 1.071 1.00 88.69 79 LYS A N 1
ATOM 628 C CA . LYS A 1 79 ? -0.713 -2.747 0.827 1.00 88.69 79 LYS A CA 1
ATOM 629 C C . LYS A 1 79 ? -0.855 -4.264 0.784 1.00 88.69 79 LYS A C 1
ATOM 631 O O . LYS A 1 79 ? -1.828 -4.785 1.316 1.00 88.69 79 LYS A O 1
ATOM 636 N N . ALA A 1 80 ? 0.117 -4.968 0.201 1.00 86.06 80 ALA A N 1
ATOM 637 C CA . ALA A 1 80 ? 0.072 -6.422 0.074 1.00 86.06 80 ALA A CA 1
ATOM 638 C C . ALA A 1 80 ? 0.110 -7.107 1.446 1.00 86.06 80 ALA A C 1
ATOM 640 O O . ALA A 1 80 ? -0.691 -7.997 1.717 1.00 86.06 80 ALA A O 1
ATOM 641 N N . ILE A 1 81 ? 0.996 -6.643 2.332 1.00 87.62 81 ILE A N 1
ATOM 642 C CA . ILE A 1 81 ? 1.144 -7.194 3.685 1.00 87.62 81 ILE A CA 1
ATOM 643 C C . ILE A 1 81 ? -0.105 -6.912 4.523 1.00 87.62 81 ILE A C 1
ATOM 645 O O . ILE A 1 81 ? -0.580 -7.789 5.240 1.00 87.62 81 ILE A O 1
ATOM 649 N N . VAL A 1 82 ? -0.647 -5.695 4.434 1.00 87.56 82 VAL A N 1
ATOM 650 C CA . VAL A 1 82 ? -1.848 -5.314 5.188 1.00 87.56 82 VAL A CA 1
ATOM 651 C C . VAL A 1 82 ? -3.076 -6.091 4.705 1.00 87.56 82 VAL A C 1
ATOM 653 O O . VAL A 1 82 ? -3.856 -6.542 5.537 1.00 87.56 82 VAL A O 1
ATOM 656 N N . ILE A 1 83 ? -3.241 -6.290 3.394 1.00 86.81 83 ILE A N 1
ATOM 657 C CA . ILE A 1 83 ? -4.348 -7.083 2.836 1.00 86.81 83 ILE A CA 1
ATOM 658 C C . ILE A 1 83 ? -4.221 -8.557 3.239 1.00 86.81 83 ILE A C 1
ATOM 660 O O . ILE A 1 83 ? -5.196 -9.134 3.703 1.00 86.81 83 ILE A O 1
ATOM 664 N N . ASP A 1 84 ? -3.031 -9.154 3.137 1.00 87.75 84 ASP A N 1
ATOM 665 C CA . ASP A 1 84 ? -2.793 -10.539 3.574 1.00 87.75 84 ASP A CA 1
ATOM 666 C C . ASP A 1 84 ? -3.063 -10.718 5.078 1.00 87.75 84 ASP A C 1
ATOM 668 O O . ASP A 1 84 ? -3.677 -11.695 5.508 1.00 87.75 84 ASP A O 1
ATOM 672 N N . TRP A 1 85 ? -2.667 -9.739 5.893 1.00 86.88 85 TRP A N 1
ATOM 673 C CA . TRP A 1 85 ?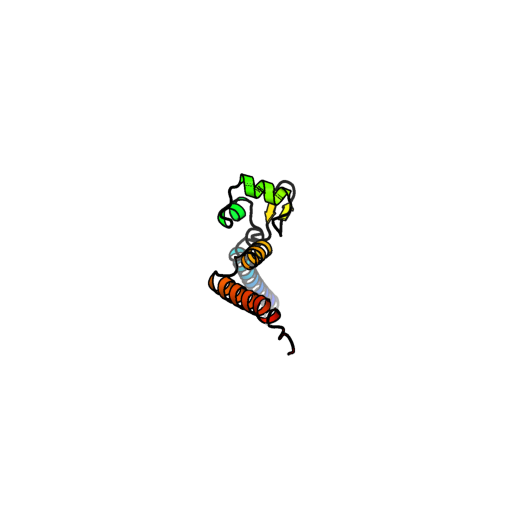 -2.986 -9.729 7.317 1.00 86.88 85 TRP A CA 1
ATOM 674 C C . TRP A 1 85 ? -4.492 -9.631 7.582 1.00 86.88 85 TRP A C 1
ATOM 676 O O . TRP A 1 85 ? -4.996 -10.358 8.435 1.00 86.88 85 TRP A O 1
ATOM 686 N N . LEU A 1 86 ? -5.216 -8.788 6.840 1.00 83.88 86 LEU A N 1
ATOM 687 C CA . LEU A 1 86 ? -6.675 -8.694 6.932 1.00 83.88 86 LEU A CA 1
ATOM 688 C C . LEU A 1 86 ? -7.340 -10.021 6.571 1.00 83.88 86 LEU A C 1
ATOM 690 O O . LEU A 1 86 ? -8.130 -10.520 7.361 1.00 83.88 86 LEU A O 1
ATOM 694 N N . SER A 1 87 ? -6.950 -10.639 5.455 1.00 80.81 87 SER A N 1
ATOM 695 C CA . SER A 1 87 ? -7.493 -11.933 5.026 1.00 80.81 87 SER A CA 1
ATOM 696 C C . SER A 1 87 ? -7.236 -13.059 6.030 1.00 80.81 87 SER A C 1
ATOM 698 O O . SER A 1 87 ? -8.041 -13.976 6.146 1.00 80.81 87 SER A O 1
ATOM 700 N N . LYS A 1 88 ? -6.130 -13.005 6.779 1.00 78.62 88 LYS A N 1
ATOM 701 C CA . LYS A 1 88 ? -5.835 -13.964 7.861 1.00 78.62 88 LYS A CA 1
ATOM 702 C C . LYS A 1 88 ? -6.580 -13.662 9.158 1.00 78.62 88 LYS A C 1
ATOM 704 O O . LYS A 1 88 ? -6.770 -14.560 9.972 1.00 78.62 88 LYS A O 1
ATOM 709 N N . ASN A 1 89 ? -6.917 -12.396 9.381 1.00 70.88 89 ASN A N 1
ATOM 710 C CA . ASN A 1 89 ? -7.582 -11.921 10.588 1.00 70.88 89 ASN A CA 1
ATOM 711 C C . ASN A 1 89 ? -9.111 -11.862 10.436 1.00 70.88 89 ASN A C 1
ATOM 713 O O . ASN A 1 89 ? -9.812 -11.627 11.425 1.00 70.88 89 ASN A O 1
ATOM 717 N N . ASP A 1 90 ? -9.630 -12.089 9.226 1.00 66.00 90 ASP A N 1
ATOM 718 C CA . ASP A 1 90 ? -11.039 -12.381 9.012 1.00 66.00 90 ASP A CA 1
ATOM 719 C C . ASP A 1 90 ? -11.423 -13.566 9.896 1.00 66.00 90 ASP A C 1
ATOM 721 O O . ASP A 1 90 ? -10.805 -14.633 9.895 1.00 66.00 90 ASP A O 1
ATOM 725 N N . ARG A 1 91 ? -12.418 -13.324 10.750 1.00 60.03 91 ARG A N 1
ATOM 726 C CA . ARG A 1 91 ? -12.915 -14.330 11.680 1.00 60.03 91 ARG A CA 1
ATOM 727 C C . ARG A 1 91 ? -13.377 -15.540 10.881 1.00 60.03 91 ARG A C 1
ATOM 729 O O . ARG A 1 91 ? -14.129 -15.382 9.922 1.00 60.03 91 ARG A O 1
ATOM 736 N N . VAL A 1 92 ? -12.976 -16.720 11.353 1.00 58.31 92 VAL A N 1
ATOM 737 C CA . VAL A 1 92 ? -13.561 -18.010 10.976 1.00 58.31 92 VAL A CA 1
ATOM 738 C C . VAL A 1 92 ? -15.078 -17.820 10.835 1.00 58.31 92 VAL A C 1
ATOM 740 O O . VAL A 1 92 ? -15.700 -17.328 11.789 1.00 58.31 92 VAL A O 1
ATOM 743 N N . PRO A 1 93 ? -15.672 -18.107 9.663 1.00 57.78 93 PRO A N 1
ATOM 744 C CA . PRO A 1 93 ? -17.103 -17.936 9.464 1.00 57.78 93 PRO A CA 1
ATOM 745 C C . PRO A 1 93 ? -17.855 -18.728 10.536 1.00 57.78 93 PRO A C 1
ATOM 747 O O . PRO A 1 93 ? -17.420 -19.801 10.952 1.00 57.78 93 PRO A O 1
ATOM 750 N N . THR A 1 94 ? -18.989 -18.204 11.003 1.00 60.91 94 THR A N 1
ATOM 751 C CA . THR A 1 94 ? -19.771 -18.789 12.109 1.00 60.91 94 THR A CA 1
ATOM 752 C C . THR A 1 94 ? -20.061 -20.281 11.912 1.00 60.91 94 THR A C 1
ATOM 754 O O . THR A 1 94 ? -20.050 -21.033 12.878 1.00 60.91 94 THR A O 1
ATOM 757 N N . SER A 1 95 ? -20.211 -20.726 10.662 1.00 62.19 95 SER A N 1
ATOM 758 C CA . SER A 1 95 ? -20.394 -22.134 10.297 1.00 62.19 95 SER A CA 1
ATOM 759 C C . SER A 1 95 ? -19.212 -23.042 10.651 1.00 62.19 95 SER A C 1
ATOM 761 O O . SER A 1 95 ? -19.412 -24.188 11.035 1.00 62.19 95 SER A O 1
ATOM 763 N N . GLU A 1 96 ? -17.977 -22.562 10.523 1.00 60.94 96 GLU A N 1
ATOM 764 C CA . GLU A 1 96 ? -16.784 -23.333 10.893 1.00 60.94 96 GLU A CA 1
ATOM 765 C C . GLU A 1 96 ? -16.563 -23.332 12.410 1.00 60.94 96 GLU A C 1
ATOM 767 O O . GLU A 1 96 ? -16.090 -24.323 12.962 1.00 60.94 96 GLU A O 1
ATOM 772 N N . LEU A 1 97 ? -16.962 -22.257 13.099 1.00 60.31 97 LEU A N 1
ATOM 773 C CA . LEU A 1 97 ? -16.952 -22.189 14.563 1.00 60.31 97 LEU A CA 1
ATOM 774 C C . LEU A 1 97 ? -17.895 -23.217 15.193 1.00 60.31 97 LEU A C 1
ATOM 776 O O . LEU A 1 97 ? -17.503 -23.862 16.166 1.00 60.31 97 LEU A O 1
ATOM 780 N N . ASP A 1 98 ? -19.091 -23.399 14.632 1.00 67.19 98 ASP A N 1
ATOM 781 C CA . ASP A 1 98 ? -20.058 -24.379 15.132 1.00 67.19 98 ASP A CA 1
ATOM 782 C C . ASP A 1 98 ? -19.518 -25.811 14.975 1.00 67.19 98 ASP A C 1
ATOM 784 O O . ASP A 1 98 ? -19.482 -26.558 15.953 1.00 67.19 98 ASP A O 1
ATOM 788 N N . LEU A 1 99 ? -18.957 -26.158 13.810 1.00 71.81 99 LEU A N 1
ATOM 789 C CA . LEU A 1 99 ? -18.332 -27.469 13.572 1.00 71.81 99 LEU A CA 1
ATOM 790 C C . LEU A 1 99 ? -17.144 -27.737 14.511 1.00 71.81 99 LEU A C 1
ATOM 792 O O . LEU A 1 99 ? -17.072 -28.788 15.149 1.00 71.81 99 LEU A O 1
ATOM 796 N N . LEU A 1 100 ? -16.242 -26.762 14.669 1.00 69.38 100 LEU A N 1
ATOM 797 C CA . LEU A 1 100 ? -15.134 -26.845 15.628 1.00 69.38 100 LEU A CA 1
ATOM 798 C C . LEU A 1 100 ? -15.637 -26.973 17.071 1.00 69.38 100 LEU A C 1
ATOM 800 O O . LEU A 1 100 ? -15.003 -27.642 17.892 1.00 69.38 100 LEU A O 1
ATOM 804 N N . SER A 1 101 ? -16.754 -26.330 17.415 1.00 68.88 101 SER A N 1
ATOM 805 C CA . SER A 1 101 ? -17.339 -26.419 18.753 1.00 68.88 101 SER A CA 1
ATOM 806 C C . SER A 1 101 ? -17.917 -27.811 19.030 1.00 68.88 101 SER A C 1
ATOM 808 O O . SER A 1 101 ? -17.670 -28.364 20.105 1.00 68.88 101 SER A O 1
ATOM 810 N N . GLU A 1 102 ? -18.584 -28.420 18.047 1.00 72.69 102 GLU A N 1
ATOM 811 C CA . GLU A 1 102 ? -19.150 -29.769 18.125 1.00 72.69 102 GLU A CA 1
ATOM 812 C C . GLU A 1 102 ? -18.059 -30.845 18.202 1.00 72.69 102 GLU A C 1
ATOM 814 O O . GLU A 1 102 ? -18.133 -31.751 19.039 1.00 72.69 102 GLU A O 1
ATOM 819 N N . GLU A 1 103 ? -16.995 -30.725 17.404 1.00 75.00 103 GLU A N 1
ATOM 820 C CA . GLU A 1 103 ? -15.839 -31.625 17.475 1.00 75.00 103 GLU A CA 1
ATOM 821 C C . GLU A 1 103 ? -15.152 -31.559 18.845 1.00 75.00 103 GLU A C 1
ATOM 823 O O . GLU A 1 103 ? -14.896 -32.586 19.484 1.00 75.00 103 GLU A O 1
ATOM 828 N N . ASN A 1 104 ? -14.909 -30.348 19.352 1.00 77.25 104 ASN A N 1
ATOM 829 C CA . ASN A 1 104 ? -14.312 -30.152 20.671 1.00 77.25 104 ASN A CA 1
ATOM 830 C C . ASN A 1 104 ? -15.212 -30.666 21.804 1.00 77.25 104 ASN A C 1
ATOM 832 O O . ASN A 1 104 ? -14.712 -31.218 22.794 1.00 77.25 104 ASN A O 1
ATOM 836 N N . PHE A 1 105 ? -16.530 -30.509 21.671 1.00 72.94 105 PHE A N 1
ATOM 837 C CA . PHE A 1 105 ? -17.506 -31.044 22.614 1.00 72.94 105 PHE A CA 1
ATOM 838 C C . PHE A 1 105 ? -17.475 -32.579 22.635 1.00 72.94 105 PHE A C 1
ATOM 840 O O . PHE A 1 105 ? -17.352 -33.178 23.709 1.00 72.94 105 PHE A O 1
ATOM 847 N N . ASN A 1 106 ? -17.466 -33.220 21.463 1.00 70.88 106 ASN A N 1
ATOM 848 C CA . ASN A 1 106 ? -17.406 -34.675 21.328 1.00 70.88 106 ASN A CA 1
ATOM 849 C C . ASN A 1 106 ? -16.110 -35.272 21.898 1.00 70.88 106 ASN A C 1
ATOM 851 O O . ASN A 1 106 ? -16.163 -36.245 22.656 1.00 70.88 106 ASN A O 1
ATOM 855 N N . ILE A 1 107 ? -14.949 -34.661 21.635 1.00 74.12 107 ILE A N 1
ATOM 856 C CA . ILE A 1 107 ? -13.654 -35.120 22.174 1.00 74.12 107 ILE A CA 1
ATOM 857 C C . ILE A 1 107 ? -13.641 -35.082 23.711 1.00 74.12 107 ILE A C 1
ATOM 859 O O . ILE A 1 107 ? -13.113 -35.989 24.364 1.00 74.12 107 ILE A O 1
ATOM 863 N N . ARG A 1 108 ? -14.217 -34.033 24.312 1.00 66.38 108 ARG A N 1
ATOM 864 C CA . ARG A 1 108 ? -14.243 -33.864 25.774 1.00 66.38 108 ARG A CA 1
ATOM 865 C C . ARG A 1 108 ? -15.248 -34.794 26.452 1.00 66.38 108 ARG A C 1
ATOM 867 O O . ARG A 1 108 ? -14.952 -35.304 27.534 1.00 66.38 108 ARG A O 1
ATOM 874 N N . HIS A 1 109 ? -16.396 -35.051 25.829 1.00 63.62 109 HIS A N 1
ATOM 875 C CA . HIS A 1 109 ? -17.450 -35.881 26.416 1.00 63.62 109 HIS A CA 1
ATOM 876 C C . HIS A 1 109 ? -17.253 -37.393 26.230 1.00 63.62 109 HIS A C 1
ATOM 878 O O . HIS A 1 109 ? -17.687 -38.157 27.092 1.00 63.62 109 HIS A O 1
ATOM 884 N N . GLN A 1 110 ? -16.529 -37.853 25.204 1.00 60.19 110 GLN A N 1
ATOM 885 C CA . GLN A 1 110 ? -16.251 -39.288 25.026 1.00 60.19 110 GLN A CA 1
ATOM 886 C C . GLN A 1 110 ? -15.237 -39.857 26.040 1.00 60.19 110 GLN A C 1
ATOM 888 O O . GLN A 1 110 ? -15.225 -41.058 26.301 1.00 60.19 110 GLN A O 1
ATOM 893 N N . ARG A 1 111 ? -14.421 -39.014 26.691 1.00 57.72 111 ARG A N 1
ATOM 894 C CA . ARG A 1 111 ? -13.380 -39.455 27.646 1.00 57.72 111 ARG A CA 1
ATOM 895 C C . ARG A 1 111 ? -13.882 -39.774 29.064 1.00 57.72 111 ARG A C 1
ATOM 897 O O . ARG A 1 111 ? -13.087 -40.208 29.892 1.00 57.72 111 ARG A O 1
ATOM 904 N N . ARG A 1 112 ? -15.173 -39.582 29.374 1.00 55.16 112 ARG A N 1
ATOM 905 C CA . ARG A 1 112 ? -15.742 -39.812 30.725 1.00 55.16 112 ARG A CA 1
ATOM 906 C C . ARG A 1 112 ? -16.536 -41.116 30.892 1.00 55.16 112 ARG A C 1
ATOM 908 O O . ARG A 1 112 ? -17.050 -41.373 31.976 1.00 55.16 112 ARG A O 1
ATOM 915 N N . GLY A 1 113 ? -16.596 -41.966 29.867 1.00 55.44 113 GLY A N 1
ATOM 916 C CA . GLY A 1 113 ? -17.292 -43.259 29.899 1.00 55.44 113 GLY A CA 1
ATOM 917 C C . GLY A 1 113 ? -16.430 -44.438 30.368 1.00 55.44 113 GLY A C 1
ATOM 918 O O . GLY A 1 113 ? -16.398 -45.470 29.705 1.00 55.44 113 GLY A O 1
ATOM 919 N N . GLY A 1 114 ? -15.695 -44.301 31.474 1.00 52.00 114 GLY A N 1
ATOM 920 C CA . GLY A 1 114 ? -14.938 -45.410 32.065 1.00 52.00 114 GLY A CA 1
ATOM 921 C C . GLY A 1 114 ? -15.845 -46.325 32.892 1.00 52.00 114 GLY A C 1
ATOM 922 O O . GLY A 1 114 ? -16.213 -45.971 34.009 1.00 52.00 114 GLY A O 1
ATOM 923 N N . ARG A 1 115 ? -16.211 -47.489 32.334 1.00 54.25 115 ARG A N 1
ATOM 924 C CA . ARG A 1 115 ? -16.928 -48.601 32.991 1.00 54.25 115 ARG A CA 1
ATOM 925 C C . ARG A 1 115 ? -16.369 -48.878 34.398 1.00 54.25 115 ARG A C 1
ATOM 927 O O . ARG A 1 115 ? -15.200 -49.231 34.527 1.00 54.25 115 ARG A O 1
ATOM 934 N N . LYS A 1 116 ? -17.214 -48.817 35.436 1.00 47.91 116 LYS A N 1
ATOM 935 C CA . LYS A 1 116 ? -16.939 -49.539 36.688 1.00 47.91 116 LYS A CA 1
ATOM 936 C C . LYS A 1 116 ? -17.008 -51.034 36.368 1.00 47.91 116 LYS A C 1
ATOM 938 O O . LYS A 1 116 ? -18.071 -51.519 35.987 1.00 47.91 116 LYS A O 1
ATOM 943 N N . ALA A 1 117 ? -15.868 -51.716 36.447 1.00 46.91 117 ALA A N 1
ATOM 944 C CA . ALA A 1 117 ? -15.819 -53.171 36.434 1.00 46.91 117 ALA A CA 1
ATOM 945 C C . ALA A 1 117 ? -16.609 -53.693 37.645 1.00 46.91 117 ALA A C 1
ATOM 947 O O . ALA A 1 117 ? -16.442 -53.174 38.752 1.00 46.91 117 ALA A O 1
ATOM 948 N N . VAL A 1 118 ? -17.518 -54.629 37.368 1.00 52.00 118 VAL A N 1
ATOM 949 C CA . VAL A 1 118 ? -18.311 -55.392 38.344 1.00 52.00 118 VAL A CA 1
ATOM 950 C C . VAL A 1 118 ? -17.439 -56.487 38.935 1.00 52.00 118 VAL A C 1
ATOM 952 O O . VAL A 1 118 ? -16.663 -57.075 38.147 1.00 52.00 118 VAL A O 1
#